Protein AF-A0A0N4XJ61-F1 (afdb_monomer)

pLDDT: mean 94.18, std 3.8, range [73.69, 97.75]

Solvent-accessible surface area (backbone atoms only — not comparable to full-atom values): 3804 Å² total; per-residue (Å²): 136,65,60,57,63,47,81,38,75,58,18,50,46,71,67,34,33,50,48,52,63,56,54,67,72,42,81,64,46,60,38,37,37,35,18,16,74,53,54,87,76,16,55,78,52,69,69,58,86,51,95,41,58,43,83,40,74,47,54,96,90,54,95,122

Foldseek 3Di:
DDDQEDEQEQCLDDPNVVVVVVVVVDPNHQAYEYEDCDQVPSVSLVVDDDPRYHYYYDDPVDPD

Radius of gyration: 11.44 Å; Cα contacts (8 Å, |Δi|>4)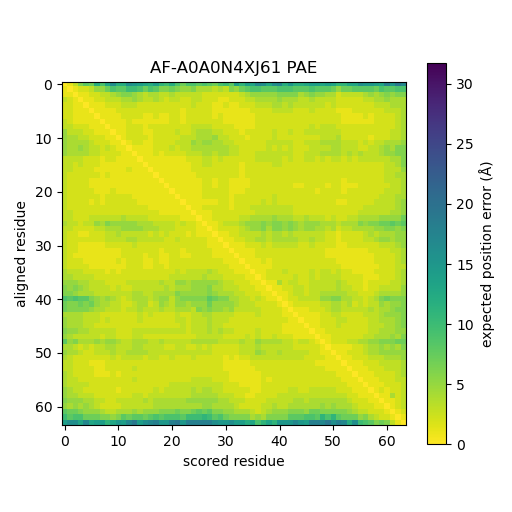: 108; chains: 1; bounding box: 33×25×28 Å

Sequence (64 aa):
MAPYSILITGANRGIGLALVKEFLKNSGITHLIATARDPSGAKELNDIKDNRLKILKLDVTNDA

Secondary structure (DSSP, 8-state):
---SEEEETTTTSHHHHHHHHHHHT-TT--EEEEEES-STT-HHHHT---TTEEEEE--TT---

Mean predicted aligned error: 2.98 Å

InterPro domains:
  IPR002347 Short-chain dehydrogenase/reductase SDR [PF00106] (6-62)
  IPR036291 NAD(P)-binding domain superfamily [SSF51735] (5-63)
  IPR051468 Fungal Secondary Metabolite SDRs [PTHR43544] (5-64)

Nearest PDB structures (foldseek):
  1yo6-assembly1_B  TM=1.002E+00  e=4.933E-07  Caenorhabditis elegans
  1yo6-assembly2_C  TM=9.961E-01  e=1.065E-06  Caenorhabditis elegans
  1yo6-assembly2_D  TM=9.938E-01  e=9.262E-07  Caenorhabditis elegans
  1yo6-assembly1_A  TM=9.996E-01  e=1.739E-06  Caenorhabditis elegans
  1yo6-assembly3_F  TM=9.787E-01  e=2.647E-06  Caenorhabditis elegans

Organism: Nippostrongylus brasiliensis (NCBI:txid27835)

Structure (mmCIF, N/CA/C/O backbone):
data_AF-A0A0N4XJ61-F1
#
_entry.id   AF-A0A0N4XJ61-F1
#
loop_
_atom_site.group_PDB
_atom_site.id
_atom_site.type_symbol
_atom_site.label_atom_id
_atom_site.label_alt_id
_atom_site.label_comp_id
_atom_site.label_asym_id
_atom_site.label_entity_id
_atom_site.label_seq_id
_atom_site.pdbx_PDB_ins_code
_atom_site.Cartn_x
_atom_site.Cartn_y
_atom_site.Cartn_z
_atom_site.occupancy
_atom_site.B_iso_or_equiv
_atom_site.auth_seq_id
_atom_site.auth_comp_id
_atom_site.auth_asym_id
_atom_site.auth_atom_id
_atom_site.pdbx_PDB_model_num
ATOM 1 N N . MET A 1 1 ? -22.636 5.015 3.413 1.00 80.56 1 MET A N 1
ATOM 2 C CA . MET A 1 1 ? -22.022 3.702 3.706 1.00 80.56 1 MET A CA 1
ATOM 3 C C . MET A 1 1 ? -20.598 3.737 3.176 1.00 80.56 1 MET A C 1
ATOM 5 O O . MET A 1 1 ? -20.423 4.149 2.036 1.00 80.56 1 MET A O 1
ATOM 9 N N . ALA A 1 2 ? -19.595 3.433 4.001 1.00 86.81 2 ALA A N 1
ATOM 10 C CA . ALA A 1 2 ? -18.202 3.387 3.551 1.00 86.81 2 ALA A CA 1
ATOM 11 C C . ALA A 1 2 ? -17.912 2.025 2.891 1.00 86.81 2 ALA A C 1
ATOM 13 O O . ALA A 1 2 ? -18.511 1.029 3.305 1.00 86.81 2 ALA A O 1
ATOM 14 N N . PRO A 1 3 ? -17.035 1.957 1.876 1.00 93.56 3 PRO A N 1
ATOM 15 C CA . PRO A 1 3 ? -16.607 0.679 1.319 1.00 93.56 3 PRO A CA 1
ATOM 16 C C . PRO A 1 3 ? -15.831 -0.127 2.370 1.00 93.56 3 PRO A C 1
ATOM 18 O O . PRO A 1 3 ? -15.028 0.424 3.121 1.00 93.56 3 PRO A O 1
ATOM 21 N N . TYR A 1 4 ? -16.047 -1.444 2.400 1.00 94.81 4 TYR A N 1
ATOM 22 C CA . TYR A 1 4 ? -15.361 -2.337 3.341 1.00 94.81 4 TYR A CA 1
ATOM 23 C C . TYR A 1 4 ? -13.851 -2.430 3.064 1.00 94.81 4 TYR A C 1
ATOM 25 O O . TYR A 1 4 ? -13.034 -2.467 3.988 1.00 94.81 4 TYR A O 1
ATOM 33 N N . SER A 1 5 ? -13.469 -2.465 1.784 1.00 96.56 5 SER A N 1
ATOM 34 C CA . SER A 1 5 ? -12.080 -2.578 1.330 1.00 96.56 5 SER A CA 1
ATOM 35 C C . SER A 1 5 ? -11.806 -1.646 0.155 1.00 96.56 5 SER A C 1
ATOM 37 O O . SER A 1 5 ? -12.659 -1.492 -0.718 1.00 96.56 5 SER A O 1
ATOM 39 N N . ILE A 1 6 ? -10.618 -1.043 0.125 1.00 97.19 6 ILE A N 1
ATOM 40 C CA . ILE A 1 6 ? -10.165 -0.158 -0.955 1.00 97.19 6 ILE A CA 1
ATOM 41 C C . ILE A 1 6 ? -8.785 -0.610 -1.432 1.00 97.19 6 ILE A C 1
ATOM 43 O O . ILE A 1 6 ? -7.894 -0.833 -0.616 1.00 97.19 6 ILE A O 1
ATOM 47 N N . LEU A 1 7 ? -8.605 -0.698 -2.751 1.00 97.50 7 LEU A N 1
ATOM 48 C CA . LEU A 1 7 ? -7.313 -0.877 -3.412 1.00 97.50 7 LEU A CA 1
ATOM 49 C C . LEU A 1 7 ? -6.919 0.427 -4.111 1.00 97.50 7 LEU A C 1
ATOM 51 O O . LEU A 1 7 ? -7.690 0.961 -4.904 1.00 97.50 7 LEU A O 1
ATOM 55 N N . ILE A 1 8 ? -5.715 0.925 -3.839 1.00 97.12 8 ILE A N 1
ATOM 56 C CA . ILE A 1 8 ? -5.168 2.145 -4.436 1.00 97.12 8 ILE A CA 1
ATOM 57 C C . ILE A 1 8 ? -3.857 1.794 -5.129 1.00 97.12 8 ILE A C 1
ATOM 59 O O . ILE A 1 8 ? -2.866 1.453 -4.479 1.00 97.12 8 ILE A O 1
ATOM 63 N N . THR A 1 9 ? -3.844 1.902 -6.455 1.00 96.44 9 THR A N 1
ATOM 64 C CA . THR A 1 9 ? -2.648 1.666 -7.266 1.00 96.44 9 THR A CA 1
ATOM 65 C C . THR A 1 9 ? -1.776 2.911 -7.364 1.00 96.44 9 THR A C 1
ATOM 67 O O . THR A 1 9 ? -2.299 4.014 -7.513 1.00 96.44 9 THR A O 1
ATOM 70 N N . GLY A 1 10 ? -0.449 2.757 -7.329 1.00 94.62 10 GLY A N 1
ATOM 71 C CA . GLY A 1 10 ? 0.466 3.903 -7.450 1.00 94.62 10 GLY A CA 1
ATOM 72 C C . GLY A 1 10 ? 0.388 4.858 -6.252 1.00 94.62 10 GLY A C 1
ATOM 73 O O . GLY A 1 10 ? 0.488 6.073 -6.395 1.00 94.62 10 GLY A O 1
ATOM 74 N N . ALA A 1 11 ? 0.197 4.303 -5.057 1.00 96.81 11 ALA A N 1
ATOM 75 C CA . ALA A 1 11 ? -0.015 5.029 -3.811 1.00 96.81 11 ALA A CA 1
ATOM 76 C C . ALA A 1 11 ? 1.276 5.556 -3.156 1.00 96.81 11 ALA A C 1
ATOM 78 O O . ALA A 1 11 ? 1.229 6.145 -2.080 1.00 96.81 11 ALA A O 1
ATOM 79 N N . ASN A 1 12 ? 2.441 5.366 -3.782 1.00 93.56 12 ASN A N 1
ATOM 80 C CA . ASN A 1 12 ? 3.725 5.789 -3.219 1.00 93.56 12 ASN A CA 1
ATOM 81 C C . ASN A 1 12 ? 3.977 7.303 -3.275 1.00 93.56 12 ASN A C 1
ATOM 83 O O . ASN A 1 12 ? 4.931 7.765 -2.657 1.00 93.56 12 ASN A O 1
ATOM 87 N N . ARG A 1 13 ? 3.199 8.060 -4.060 1.00 93.06 13 ARG A N 1
ATOM 88 C CA . ARG A 1 13 ? 3.342 9.516 -4.224 1.00 93.06 13 ARG A CA 1
ATOM 89 C C . ARG A 1 13 ? 2.052 10.154 -4.749 1.00 93.06 13 ARG A C 1
ATOM 91 O O . ARG A 1 13 ? 1.134 9.455 -5.175 1.00 93.06 13 ARG A O 1
ATOM 98 N N . GLY A 1 14 ? 2.018 11.486 -4.782 1.00 95.38 14 GLY A N 1
ATOM 99 C CA . GLY A 1 14 ? 0.976 12.259 -5.465 1.00 95.38 14 GLY A CA 1
ATOM 100 C C . GLY A 1 14 ? -0.440 11.944 -4.975 1.00 95.38 14 GLY A C 1
ATOM 101 O O . GLY A 1 14 ? -0.678 11.815 -3.775 1.00 95.38 14 GLY A O 1
ATOM 102 N N . ILE A 1 15 ? -1.377 11.812 -5.918 1.00 96.31 15 ILE A N 1
ATOM 103 C CA . ILE A 1 15 ? -2.806 11.622 -5.623 1.00 96.31 15 ILE A CA 1
ATOM 104 C C . ILE A 1 15 ? -3.054 10.309 -4.879 1.00 96.31 15 ILE A C 1
ATOM 106 O O . ILE A 1 15 ? -3.810 10.300 -3.915 1.00 96.31 15 ILE A O 1
ATOM 110 N N . GLY A 1 16 ? -2.393 9.214 -5.268 1.00 95.94 16 GLY A N 1
ATOM 111 C CA . GLY A 1 16 ? -2.576 7.923 -4.604 1.00 95.94 16 GLY A CA 1
ATOM 112 C C . GLY A 1 16 ? -2.237 7.991 -3.112 1.00 95.94 16 GLY A C 1
ATOM 113 O O . GLY A 1 16 ? -2.998 7.502 -2.282 1.00 95.94 16 GLY A O 1
ATOM 114 N N . LEU A 1 17 ? -1.154 8.688 -2.756 1.00 96.44 17 LEU A N 1
ATOM 115 C CA . LEU A 1 17 ? -0.782 8.913 -1.359 1.00 96.44 17 LEU A CA 1
ATOM 116 C C . LEU A 1 17 ? -1.781 9.819 -0.621 1.00 96.44 17 LEU A C 1
ATOM 118 O O . LEU A 1 17 ? -2.114 9.559 0.535 1.00 96.44 17 LEU A O 1
ATOM 122 N N . ALA A 1 18 ? -2.274 10.874 -1.275 1.00 97.12 18 ALA A N 1
ATOM 123 C CA . ALA A 1 18 ? -3.291 11.749 -0.693 1.00 97.12 18 ALA A CA 1
ATOM 124 C C . ALA A 1 18 ? -4.600 10.990 -0.417 1.00 97.12 18 ALA A C 1
ATOM 126 O O . ALA A 1 18 ? -5.183 11.146 0.652 1.00 97.12 18 ALA A O 1
ATOM 127 N N . LEU A 1 19 ? -5.011 10.108 -1.332 1.00 97.12 19 LEU A N 1
ATOM 128 C CA . LEU A 1 19 ? -6.178 9.245 -1.161 1.00 97.12 19 LEU A CA 1
ATOM 129 C C . LEU A 1 19 ? -6.006 8.290 0.020 1.00 97.12 19 LEU A C 1
ATOM 131 O O . LEU A 1 19 ? -6.921 8.179 0.828 1.00 97.12 19 LEU A O 1
ATOM 135 N N . VAL A 1 20 ? -4.839 7.652 0.176 1.00 96.62 20 VAL A N 1
ATOM 136 C CA . VAL A 1 20 ? -4.540 6.827 1.362 1.00 96.62 20 VAL A CA 1
ATOM 137 C C . VAL A 1 20 ? -4.747 7.642 2.641 1.00 96.62 20 VAL A C 1
ATOM 139 O O . VAL A 1 20 ? -5.489 7.219 3.525 1.00 96.62 20 VAL A O 1
ATOM 142 N N . LYS A 1 21 ? -4.134 8.830 2.724 1.00 95.75 21 LYS A N 1
ATOM 143 C CA . LYS A 1 21 ? -4.240 9.710 3.899 1.00 95.75 21 LYS A CA 1
ATOM 144 C C . LYS A 1 21 ? -5.691 10.125 4.175 1.00 95.75 21 LYS A C 1
ATOM 146 O O . LYS A 1 21 ? -6.087 10.176 5.335 1.00 95.75 21 LYS A O 1
ATOM 151 N N . GLU A 1 22 ? -6.483 10.396 3.139 1.00 96.06 22 GLU A N 1
ATOM 152 C CA . GLU A 1 22 ? -7.884 10.803 3.287 1.00 96.06 22 GLU A CA 1
ATOM 153 C C . GLU A 1 22 ? -8.786 9.640 3.710 1.00 96.06 22 GLU A C 1
ATOM 155 O O . GLU A 1 22 ? -9.569 9.765 4.648 1.00 96.06 22 GLU A O 1
ATOM 160 N N . PHE A 1 23 ? -8.642 8.476 3.080 1.00 95.50 23 PHE A N 1
ATOM 161 C CA . PHE A 1 23 ? -9.451 7.305 3.400 1.00 95.50 23 PHE A CA 1
ATOM 162 C C . PHE A 1 23 ? -9.164 6.758 4.799 1.00 95.50 23 PHE A C 1
ATOM 164 O O . PHE A 1 23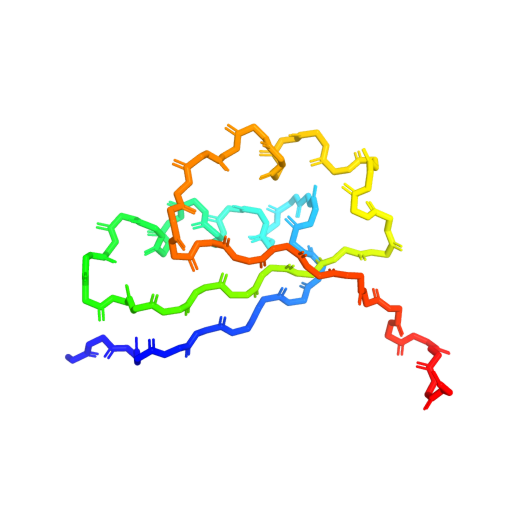 ? -10.085 6.302 5.471 1.00 95.50 23 PHE A O 1
ATOM 171 N N . LEU A 1 24 ? -7.932 6.867 5.301 1.00 94.62 24 LEU A N 1
ATOM 172 C CA . LEU A 1 24 ? -7.621 6.457 6.673 1.00 94.62 24 LEU A CA 1
ATOM 173 C C . LEU A 1 24 ? -8.355 7.288 7.738 1.00 94.62 24 LEU A C 1
ATOM 175 O O . LEU A 1 24 ? -8.586 6.782 8.837 1.00 94.62 24 LEU A O 1
ATOM 179 N N . LYS A 1 25 ? -8.813 8.506 7.418 1.00 94.62 25 LYS A N 1
ATOM 180 C CA . LYS A 1 25 ? -9.663 9.303 8.323 1.00 94.62 25 LYS A CA 1
ATOM 181 C C . LYS A 1 25 ? -11.048 8.687 8.526 1.00 94.62 25 LYS A C 1
ATOM 183 O O . LYS A 1 25 ? -11.715 8.991 9.511 1.00 94.62 25 LYS A O 1
ATOM 188 N N . ASN A 1 26 ? -11.497 7.826 7.613 1.00 93.88 26 ASN A N 1
ATOM 189 C CA . ASN A 1 26 ? -12.784 7.155 7.714 1.00 93.88 26 ASN A CA 1
ATOM 190 C C . ASN A 1 26 ? -12.633 5.826 8.471 1.00 93.88 26 ASN A C 1
ATOM 192 O O . ASN A 1 26 ? -12.025 4.870 7.986 1.00 93.88 26 ASN A O 1
ATOM 196 N N . SER A 1 27 ? -13.211 5.750 9.668 1.00 90.38 27 SER A N 1
ATOM 197 C CA . SER A 1 27 ? -13.198 4.550 10.516 1.00 90.38 27 SER A CA 1
ATOM 198 C C . SER A 1 27 ? -14.063 3.401 9.983 1.00 90.38 27 SER A C 1
ATOM 200 O O . SER A 1 27 ? -13.889 2.266 10.413 1.00 90.38 27 SER A O 1
ATOM 202 N N . GLY A 1 28 ? -14.960 3.663 9.026 1.00 93.31 28 GLY A N 1
ATOM 203 C CA . GLY A 1 28 ? -15.801 2.644 8.395 1.00 93.31 28 GLY A CA 1
ATOM 204 C C . GLY A 1 28 ? -15.071 1.763 7.376 1.00 93.31 28 GLY A C 1
ATOM 205 O O . GLY A 1 28 ? -15.616 0.745 6.959 1.00 93.31 28 GLY A O 1
ATOM 206 N N . ILE A 1 29 ? -13.849 2.130 6.977 1.00 95.62 29 ILE A N 1
ATOM 207 C CA . ILE A 1 29 ? -13.010 1.321 6.087 1.00 95.62 29 ILE A CA 1
ATOM 208 C C . ILE A 1 29 ? -12.225 0.329 6.938 1.00 95.62 29 ILE A C 1
ATOM 210 O O . ILE A 1 29 ? -11.532 0.732 7.873 1.00 95.62 29 ILE A O 1
ATOM 214 N N . THR A 1 30 ? -12.323 -0.961 6.607 1.00 95.38 30 THR A N 1
ATOM 215 C CA . THR A 1 30 ? -11.636 -2.038 7.337 1.00 95.38 30 THR A CA 1
ATOM 216 C C . THR A 1 30 ? -10.295 -2.394 6.705 1.00 95.38 30 THR A C 1
ATOM 218 O O . THR A 1 30 ? -9.325 -2.594 7.431 1.00 95.38 30 THR A O 1
ATOM 221 N N . HIS A 1 31 ? -10.219 -2.427 5.371 1.00 96.62 31 HIS A N 1
ATOM 222 C CA . HIS A 1 31 ? -8.986 -2.762 4.649 1.00 96.62 31 HIS A CA 1
ATOM 223 C C . HIS A 1 31 ? -8.627 -1.677 3.645 1.00 96.62 31 HIS A C 1
ATOM 225 O O . HIS A 1 31 ? -9.427 -1.331 2.775 1.00 96.62 31 HIS A O 1
ATOM 231 N N . LEU A 1 32 ? -7.402 -1.171 3.729 1.00 97.00 32 LEU A N 1
ATOM 232 C CA . LEU A 1 32 ? -6.871 -0.212 2.776 1.00 97.00 32 LEU A CA 1
ATOM 233 C C . LEU A 1 32 ? -5.558 -0.739 2.204 1.00 97.00 32 LEU A C 1
ATOM 235 O O . LEU A 1 32 ? -4.543 -0.804 2.888 1.00 97.00 32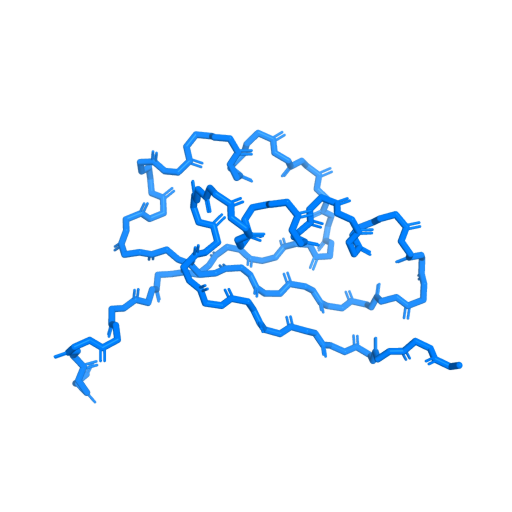 LEU A O 1
ATOM 239 N N . ILE A 1 33 ? -5.592 -1.148 0.943 1.00 97.75 33 ILE A N 1
ATOM 240 C CA . ILE A 1 33 ? -4.465 -1.750 0.241 1.00 97.75 33 ILE A CA 1
ATOM 241 C C . ILE A 1 33 ? -3.850 -0.682 -0.655 1.00 97.75 33 ILE A C 1
ATOM 243 O O . ILE A 1 33 ? -4.461 -0.241 -1.625 1.00 97.75 33 ILE A O 1
ATOM 247 N N . ALA A 1 34 ? -2.635 -0.265 -0.333 1.00 97.62 34 ALA A N 1
ATOM 248 C CA . ALA A 1 34 ? -1.873 0.710 -1.094 1.00 97.62 34 ALA A CA 1
ATOM 249 C C . ALA A 1 34 ? -0.754 -0.006 -1.851 1.00 97.62 34 ALA A C 1
ATOM 251 O O . ALA A 1 34 ? -0.020 -0.800 -1.261 1.00 97.62 34 ALA A O 1
ATOM 252 N N . THR A 1 35 ? -0.600 0.269 -3.146 1.00 97.56 35 THR A N 1
ATOM 253 C CA . THR A 1 35 ? 0.433 -0.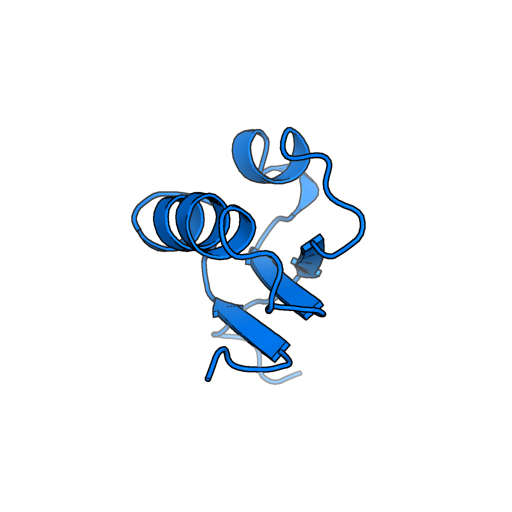394 -3.949 1.00 97.56 35 THR A CA 1
ATOM 254 C C . THR A 1 35 ? 1.519 0.547 -4.446 1.00 97.56 35 THR A C 1
ATOM 256 O O . THR A 1 35 ? 1.287 1.727 -4.721 1.00 97.56 35 THR A O 1
ATOM 259 N N . ALA A 1 36 ? 2.728 0.007 -4.572 1.00 96.12 36 ALA A N 1
ATOM 260 C CA . ALA A 1 36 ? 3.900 0.700 -5.090 1.00 96.12 36 ALA A CA 1
ATOM 261 C C . ALA A 1 36 ? 4.761 -0.260 -5.923 1.00 96.12 36 ALA A C 1
ATOM 263 O O . ALA A 1 36 ? 4.868 -1.436 -5.585 1.00 96.12 36 ALA A O 1
ATOM 264 N N . ARG A 1 37 ? 5.440 0.246 -6.962 1.00 94.75 37 ARG A N 1
ATOM 265 C CA . ARG A 1 37 ? 6.438 -0.548 -7.714 1.00 94.75 37 ARG A CA 1
ATOM 266 C C . ARG A 1 37 ? 7.616 -0.965 -6.833 1.00 94.75 37 ARG A C 1
ATOM 268 O O . ARG A 1 37 ? 8.092 -2.092 -6.912 1.00 94.75 37 ARG A O 1
ATOM 275 N N . ASP A 1 38 ? 8.037 -0.050 -5.967 1.00 94.31 38 ASP A N 1
ATOM 276 C CA . ASP A 1 38 ? 9.039 -0.273 -4.933 1.00 94.31 38 ASP A CA 1
ATOM 277 C C . ASP A 1 38 ? 8.473 0.172 -3.572 1.00 94.31 38 ASP A C 1
ATOM 279 O O . ASP A 1 38 ? 8.494 1.367 -3.253 1.00 94.31 38 ASP A O 1
ATOM 283 N N . PRO A 1 39 ? 7.911 -0.762 -2.781 1.00 92.12 39 PRO A N 1
ATOM 284 C CA . PRO A 1 39 ? 7.427 -0.472 -1.437 1.00 92.12 39 PRO A CA 1
ATOM 285 C C . PRO A 1 39 ? 8.522 0.019 -0.492 1.00 92.12 39 PRO A C 1
ATOM 287 O O . PRO A 1 39 ? 8.244 0.868 0.348 1.00 92.12 39 PRO A O 1
ATOM 290 N N . SER A 1 40 ? 9.761 -0.459 -0.629 1.00 91.19 40 SER A N 1
ATOM 291 C CA . SER A 1 40 ? 10.873 -0.056 0.239 1.00 91.19 40 SER A CA 1
ATOM 292 C C . SER A 1 40 ? 11.256 1.410 0.024 1.00 91.19 40 SER A C 1
ATOM 294 O O . SER A 1 40 ? 11.574 2.116 0.980 1.00 91.19 40 SER A O 1
ATOM 296 N N . GLY A 1 41 ? 11.149 1.901 -1.213 1.00 90.19 41 GLY A N 1
ATOM 297 C CA . GLY A 1 41 ? 11.354 3.309 -1.558 1.00 90.19 41 GLY A CA 1
ATOM 298 C C . GLY A 1 41 ? 10.202 4.252 -1.176 1.00 90.19 41 GLY A C 1
ATOM 299 O O . GLY A 1 41 ? 10.369 5.473 -1.219 1.00 90.19 41 GLY A O 1
ATOM 300 N N . ALA A 1 42 ? 9.030 3.737 -0.787 1.00 92.00 42 ALA A N 1
ATOM 301 C CA . ALA A 1 42 ? 7.836 4.536 -0.500 1.00 92.00 42 ALA A CA 1
ATOM 302 C C . ALA A 1 42 ? 7.835 5.110 0.934 1.00 92.00 42 ALA A C 1
ATOM 304 O O . ALA A 1 42 ? 6.965 4.780 1.735 1.00 92.00 42 ALA A O 1
ATOM 305 N N . LYS A 1 43 ? 8.816 5.960 1.273 1.00 91.88 43 LYS A N 1
ATOM 306 C CA . LYS A 1 43 ? 9.018 6.505 2.636 1.00 91.88 43 LYS A CA 1
ATOM 307 C C . LYS A 1 43 ? 7.737 7.060 3.265 1.00 91.88 43 LYS A C 1
ATOM 309 O O . LYS A 1 43 ? 7.293 6.540 4.278 1.00 91.88 43 LYS A O 1
ATOM 314 N N . GLU A 1 44 ? 7.081 8.011 2.597 1.00 92.69 44 GLU A N 1
ATOM 315 C CA . GLU A 1 44 ? 5.857 8.632 3.125 1.00 92.69 44 GLU A CA 1
ATOM 316 C C . GLU A 1 44 ? 4.702 7.644 3.328 1.00 92.69 44 GLU A C 1
ATOM 318 O O . GLU A 1 44 ? 3.852 7.866 4.183 1.00 92.69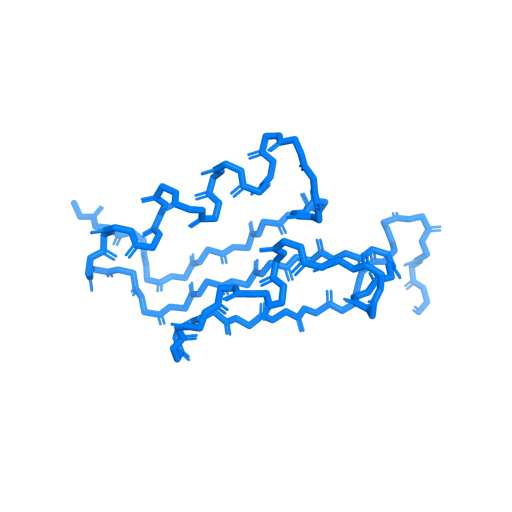 44 GLU A O 1
ATOM 323 N N . LEU A 1 45 ? 4.642 6.571 2.533 1.00 92.25 45 LEU A N 1
ATOM 324 C CA . LEU A 1 45 ? 3.619 5.540 2.678 1.00 92.25 45 LEU A CA 1
ATOM 325 C C . LEU A 1 45 ? 3.943 4.609 3.858 1.00 92.25 45 LEU A C 1
ATOM 327 O O . LEU A 1 45 ? 3.040 4.231 4.595 1.00 92.25 45 LEU A O 1
ATOM 331 N N . ASN A 1 46 ? 5.223 4.283 4.067 1.00 93.06 46 ASN A N 1
ATOM 332 C CA . ASN A 1 46 ? 5.703 3.460 5.186 1.00 93.06 46 ASN A CA 1
ATOM 333 C C . ASN A 1 46 ? 5.684 4.186 6.542 1.00 93.06 46 ASN A C 1
ATOM 335 O O . ASN A 1 46 ? 5.634 3.532 7.595 1.00 93.06 46 ASN A O 1
ATOM 339 N N . ASP A 1 47 ? 5.734 5.517 6.521 1.00 95.19 47 ASP A N 1
ATOM 340 C CA . ASP A 1 47 ? 5.616 6.363 7.711 1.00 95.19 47 ASP A CA 1
ATOM 341 C C . ASP A 1 47 ? 4.193 6.339 8.287 1.00 95.19 47 ASP A C 1
ATOM 343 O O . ASP A 1 47 ? 4.000 6.562 9.483 1.00 95.19 47 ASP A O 1
ATOM 347 N N . ILE A 1 48 ? 3.190 6.000 7.472 1.00 93.56 48 ILE A N 1
ATOM 348 C CA . ILE A 1 48 ? 1.810 5.849 7.926 1.00 93.56 48 ILE A CA 1
ATOM 349 C C . ILE A 1 48 ? 1.681 4.539 8.711 1.00 93.56 48 ILE A C 1
ATOM 351 O O . ILE A 1 48 ? 1.786 3.441 8.163 1.00 93.56 48 ILE A O 1
ATOM 355 N N . LYS A 1 49 ? 1.427 4.654 10.017 1.00 91.69 49 LYS A N 1
ATOM 356 C CA . LYS A 1 49 ? 1.168 3.517 10.909 1.00 91.69 49 LYS A CA 1
ATOM 357 C C . LYS A 1 49 ? -0.334 3.382 11.151 1.00 91.69 49 LYS A C 1
ATOM 359 O O . LYS A 1 49 ? -0.890 4.066 12.001 1.00 91.69 49 LYS A O 1
ATOM 364 N N . ASP A 1 50 ? -0.981 2.491 10.405 1.00 94.12 50 ASP A N 1
ATOM 365 C CA . ASP A 1 50 ? -2.373 2.090 10.632 1.00 94.12 50 ASP A CA 1
ATOM 366 C C . ASP A 1 50 ? -2.508 0.580 10.384 1.00 94.12 50 ASP A C 1
ATOM 368 O O . ASP A 1 50 ? -2.025 0.069 9.374 1.00 94.12 50 ASP A O 1
ATOM 372 N N . ASN A 1 51 ? -3.168 -0.145 11.290 1.00 93.94 51 ASN A N 1
ATOM 373 C CA . ASN A 1 51 ? -3.344 -1.600 11.182 1.00 93.94 51 ASN A CA 1
ATOM 374 C C . ASN A 1 51 ? -4.179 -2.021 9.961 1.00 93.94 51 ASN A C 1
ATOM 376 O O . ASN A 1 51 ? -4.085 -3.164 9.508 1.00 93.94 51 ASN A O 1
ATOM 380 N N . ARG A 1 52 ? -4.999 -1.106 9.439 1.00 95.69 52 ARG A N 1
ATOM 381 C CA . ARG A 1 52 ? -5.862 -1.308 8.270 1.00 95.69 52 ARG A CA 1
ATOM 382 C C . ARG A 1 52 ? -5.113 -1.100 6.958 1.00 95.69 52 ARG A C 1
ATOM 384 O O . ARG A 1 52 ? -5.576 -1.572 5.920 1.00 95.69 52 ARG A O 1
ATOM 391 N N . LEU A 1 53 ? -3.974 -0.401 6.996 1.00 96.44 53 LEU A N 1
ATOM 392 C CA . LEU A 1 53 ? -3.136 -0.139 5.832 1.00 96.44 53 LEU A CA 1
ATOM 393 C C . LEU A 1 53 ? -2.251 -1.355 5.530 1.00 96.44 53 LEU A C 1
ATOM 395 O O . LEU A 1 53 ? -1.445 -1.795 6.351 1.00 96.44 53 LEU A O 1
ATOM 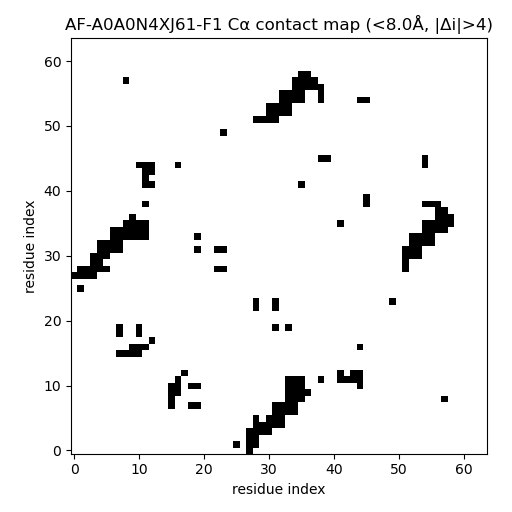399 N N . LYS A 1 54 ? -2.370 -1.881 4.313 1.00 96.50 54 LYS A N 1
ATOM 400 C CA . LYS A 1 54 ? -1.504 -2.923 3.760 1.00 96.50 54 LYS A CA 1
ATOM 401 C C . LYS A 1 54 ? -0.758 -2.350 2.567 1.00 96.50 54 LYS A C 1
ATOM 403 O O . LYS A 1 54 ? -1.380 -1.906 1.607 1.00 96.50 54 LYS A O 1
ATOM 408 N N . ILE A 1 55 ? 0.569 -2.372 2.625 1.00 96.25 55 ILE A N 1
ATOM 409 C CA . ILE A 1 55 ? 1.420 -1.914 1.527 1.00 96.25 55 ILE A CA 1
ATOM 410 C C . ILE A 1 55 ? 1.864 -3.140 0.733 1.00 96.25 55 ILE A C 1
ATOM 412 O O . ILE A 1 55 ? 2.503 -4.031 1.289 1.00 96.25 55 ILE A O 1
ATOM 416 N N . LEU A 1 56 ? 1.521 -3.190 -0.554 1.00 96.06 56 LEU A N 1
ATOM 417 C CA . LEU A 1 56 ? 1.873 -4.293 -1.449 1.00 96.06 5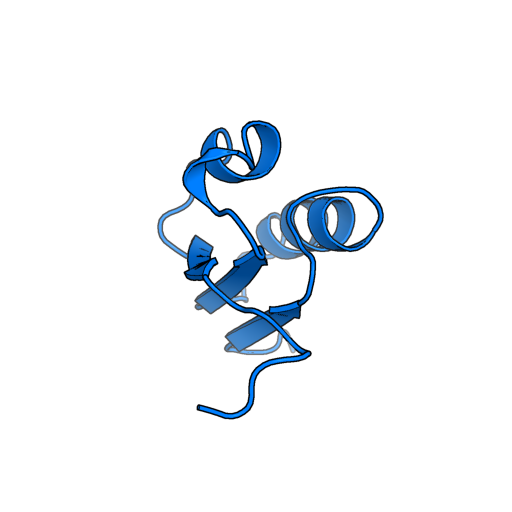6 LEU A CA 1
ATOM 418 C C . LEU A 1 56 ? 2.727 -3.810 -2.621 1.00 96.06 56 LEU A C 1
ATOM 420 O O . LEU A 1 56 ? 2.577 -2.690 -3.118 1.00 96.06 56 LEU A O 1
ATOM 424 N N . LYS A 1 57 ? 3.617 -4.684 -3.095 1.00 95.75 57 LYS A N 1
ATOM 425 C CA . LYS A 1 57 ? 4.319 -4.461 -4.357 1.00 95.75 57 LYS A CA 1
ATOM 426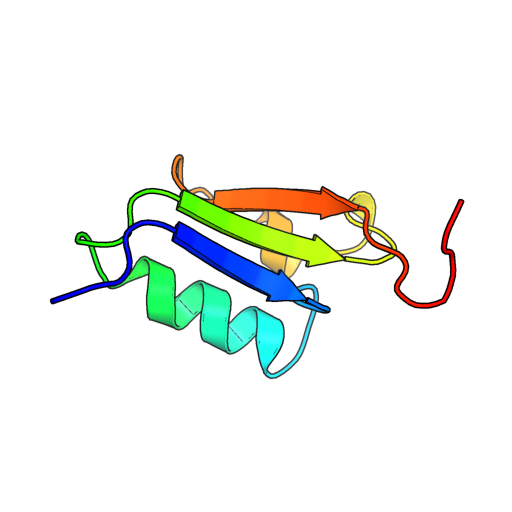 C C . LYS A 1 57 ? 3.351 -4.708 -5.512 1.00 95.75 57 LYS A C 1
ATOM 428 O O . LYS A 1 57 ? 2.707 -5.750 -5.546 1.00 95.75 57 LYS A O 1
ATOM 433 N N . LEU A 1 58 ? 3.270 -3.768 -6.448 1.00 95.62 58 LEU A N 1
ATOM 434 C CA . LEU A 1 58 ? 2.552 -3.949 -7.708 1.00 95.62 58 LEU A CA 1
ATOM 435 C C . LEU A 1 58 ? 3.299 -3.228 -8.821 1.00 95.62 58 LEU A C 1
ATOM 437 O O . LEU A 1 58 ? 3.570 -2.028 -8.714 1.00 95.62 58 LEU A O 1
ATOM 441 N N . ASP A 1 59 ? 3.575 -3.958 -9.892 1.00 94.38 59 ASP A N 1
ATOM 442 C CA . ASP A 1 59 ? 4.015 -3.386 -11.152 1.00 94.38 59 ASP A CA 1
ATOM 443 C C . ASP A 1 59 ? 2.933 -3.612 -12.206 1.00 94.38 59 ASP A C 1
ATOM 445 O O . ASP A 1 59 ? 2.672 -4.739 -12.599 1.00 94.38 59 ASP A O 1
ATOM 449 N N . VAL A 1 60 ? 2.269 -2.536 -12.629 1.00 93.25 60 VAL A N 1
ATOM 450 C CA . VAL A 1 60 ? 1.116 -2.607 -13.546 1.00 93.25 60 VAL A CA 1
ATOM 451 C C . VAL A 1 60 ? 1.506 -2.972 -14.978 1.00 93.25 60 VAL A C 1
ATOM 453 O O . VAL A 1 60 ? 0.628 -3.205 -15.797 1.00 93.25 60 VAL A O 1
ATOM 456 N N . THR A 1 61 ? 2.802 -2.976 -15.295 1.00 95.62 61 THR A N 1
ATOM 457 C CA . THR A 1 61 ? 3.317 -3.409 -16.601 1.00 95.62 61 THR A CA 1
ATOM 458 C C . THR A 1 61 ? 3.772 -4.866 -16.6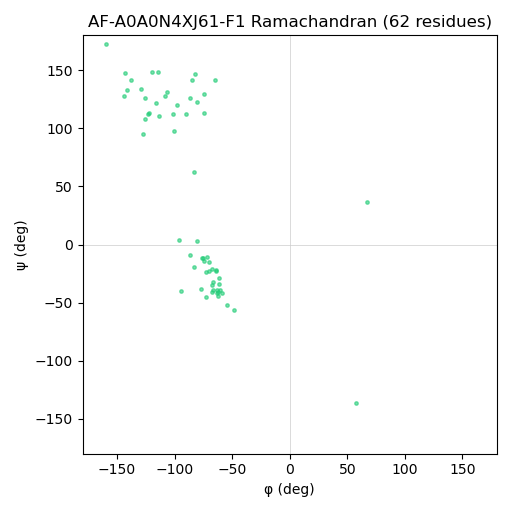06 1.00 95.62 61 THR A C 1
ATOM 460 O O . THR A 1 61 ? 4.336 -5.311 -17.602 1.00 95.62 61 THR A O 1
ATOM 463 N N . ASN A 1 62 ? 3.594 -5.590 -15.498 1.00 93.75 62 ASN A N 1
ATOM 464 C CA . ASN A 1 62 ? 3.997 -6.981 -15.367 1.00 93.75 62 ASN A CA 1
ATOM 465 C C . ASN A 1 62 ? 2.792 -7.851 -14.990 1.00 93.75 62 ASN A C 1
ATOM 467 O O . ASN A 1 62 ? 2.270 -7.736 -13.883 1.00 93.75 62 ASN A O 1
ATOM 471 N N . ASP A 1 63 ? 2.384 -8.717 -15.916 1.00 90.19 63 ASP A N 1
ATOM 472 C CA . ASP A 1 63 ? 1.257 -9.640 -15.740 1.00 90.19 63 ASP A CA 1
ATOM 473 C C . ASP A 1 63 ? 1.661 -10.968 -15.065 1.00 90.19 63 ASP A C 1
ATOM 475 O O . ASP A 1 63 ? 0.788 -11.781 -14.755 1.00 90.19 63 ASP A O 1
ATOM 479 N N . ALA A 1 64 ? 2.967 -11.208 -14.888 1.00 73.69 64 ALA A N 1
ATOM 480 C CA . ALA A 1 64 ? 3.532 -12.459 -14.375 1.00 73.69 64 ALA A CA 1
ATOM 481 C C . ALA A 1 64 ? 3.585 -12.542 -12.841 1.00 73.69 64 ALA A C 1
ATOM 483 O O . ALA A 1 64 ? 3.765 -11.497 -12.170 1.00 73.69 64 ALA A O 1
#